Protein AF-A0A528ZYP0-F1 (afdb_monomer_lite)

pLDDT: mean 76.48, std 15.22, range [35.38, 92.31]

Foldseek 3Di:
DDDPPPPDPCPDDDDPVLVVLLVLLVVVLVVVVLADADPVLSVQLSSQLVVCVVVPPPDSVVSNVSSSVSRNVVVVVVVVVVVVVVVD

Sequence (88 aa):
MAVECTSAPHMGVFSAIELDLLRGVVREILRSGEAELDNGDAEMVARVVIAAYKDGVSGREELIEVGRIAARRCALDHFYDRAVGLFA

Structure (mmCIF, N/CA/C/O backbone):
data_AF-A0A528ZYP0-F1
#
_entry.id   AF-A0A528ZYP0-F1
#
loop_
_atom_site.group_PDB
_atom_site.id
_atom_site.type_symbol
_atom_site.label_atom_id
_atom_site.label_alt_id
_atom_site.label_comp_id
_atom_site.label_asym_id
_atom_site.label_entity_id
_atom_site.label_seq_id
_atom_site.pdbx_PDB_ins_code
_atom_site.Cartn_x
_atom_site.Cartn_y
_atom_site.Cartn_z
_atom_site.occupancy
_atom_site.B_iso_or_equiv
_atom_site.auth_seq_id
_atom_site.auth_comp_id
_atom_site.auth_asym_id
_atom_site.auth_atom_id
_atom_site.pdbx_PDB_model_num
ATOM 1 N N . MET A 1 1 ? -6.747 -27.928 -4.398 1.00 35.38 1 MET A N 1
ATOM 2 C CA . MET A 1 1 ? -7.309 -26.888 -3.513 1.00 35.38 1 MET A CA 1
ATOM 3 C C . MET A 1 1 ? -6.848 -25.553 -4.074 1.00 35.38 1 MET A C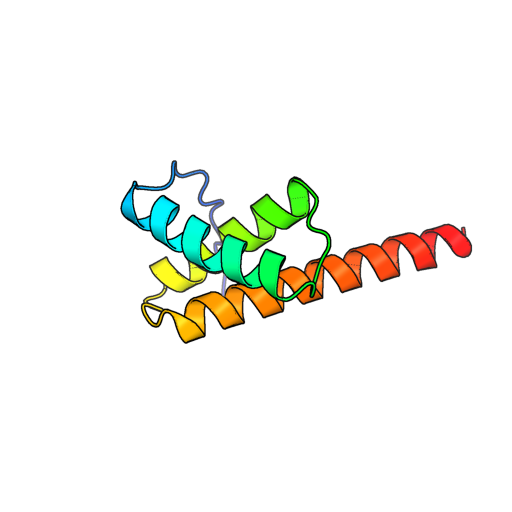 1
ATOM 5 O O . MET A 1 1 ? -5.698 -25.195 -3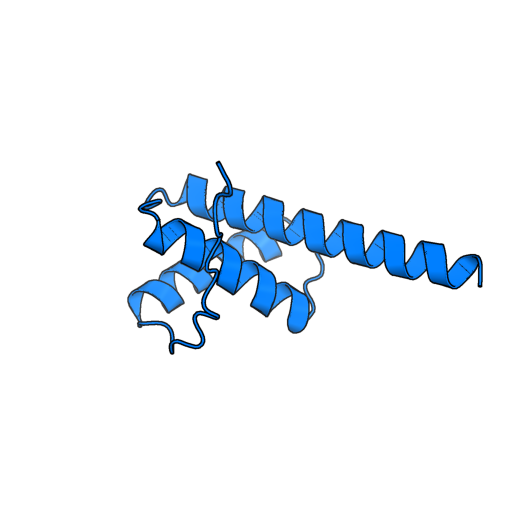.863 1.00 35.38 1 MET A O 1
ATOM 9 N N . ALA A 1 2 ? -7.663 -24.913 -4.913 1.00 40.47 2 ALA A N 1
ATOM 10 C CA . ALA A 1 2 ? -7.341 -23.610 -5.488 1.00 40.47 2 ALA A CA 1
ATOM 11 C C . ALA A 1 2 ? -7.783 -22.540 -4.486 1.00 40.47 2 ALA A C 1
ATOM 13 O O . ALA A 1 2 ? -8.965 -22.455 -4.165 1.00 40.47 2 ALA A O 1
ATOM 14 N N . VAL A 1 3 ? -6.828 -21.795 -3.931 1.00 45.44 3 VAL A N 1
ATOM 15 C CA . VAL A 1 3 ? -7.127 -20.602 -3.139 1.00 45.44 3 VAL A CA 1
ATOM 16 C C . VAL A 1 3 ? -7.428 -19.503 -4.147 1.00 45.44 3 VAL A C 1
ATOM 18 O O . VAL A 1 3 ? -6.523 -18.955 -4.773 1.00 45.44 3 VAL A O 1
ATOM 21 N N . GLU A 1 4 ? -8.711 -19.247 -4.370 1.00 36.09 4 GLU A N 1
ATOM 22 C CA . GLU A 1 4 ? -9.163 -18.088 -5.129 1.00 36.09 4 GLU A CA 1
ATOM 23 C C . GLU A 1 4 ? -8.900 -16.845 -4.275 1.00 36.09 4 GLU A C 1
ATOM 25 O O . GLU A 1 4 ? -9.690 -16.473 -3.411 1.00 36.09 4 GLU A O 1
ATOM 30 N N . CYS A 1 5 ? -7.740 -16.217 -4.479 1.00 39.19 5 CYS A N 1
ATOM 31 C CA . CYS A 1 5 ? -7.468 -14.882 -3.966 1.00 39.19 5 CYS A CA 1
ATOM 32 C C . CYS A 1 5 ? -8.364 -13.893 -4.717 1.00 39.19 5 CYS A C 1
ATOM 34 O O . CYS A 1 5 ? -7.977 -13.333 -5.741 1.00 39.19 5 CYS A O 1
ATOM 36 N N . THR A 1 6 ? -9.581 -13.686 -4.221 1.00 41.94 6 THR A N 1
ATOM 37 C CA . THR A 1 6 ? -10.452 -12.597 -4.662 1.00 41.94 6 THR A CA 1
ATOM 38 C C . THR A 1 6 ? -9.932 -11.288 -4.070 1.00 41.94 6 THR A C 1
ATOM 40 O O . THR A 1 6 ? -10.485 -10.753 -3.110 1.00 41.94 6 THR A O 1
ATOM 43 N N . SER A 1 7 ? -8.833 -10.767 -4.609 1.00 45.53 7 SER A N 1
ATOM 44 C CA . SER A 1 7 ? -8.388 -9.401 -4.344 1.00 45.53 7 SER A CA 1
ATOM 45 C C . SER A 1 7 ? -9.322 -8.440 -5.079 1.00 45.53 7 SER A C 1
ATOM 47 O O . SER A 1 7 ? -9.049 -7.976 -6.185 1.00 45.53 7 SER A O 1
ATOM 49 N N . ALA A 1 8 ? -10.479 -8.167 -4.473 1.00 45.47 8 ALA A N 1
ATOM 50 C CA . ALA A 1 8 ? -11.320 -7.059 -4.896 1.00 45.47 8 ALA A CA 1
ATOM 51 C C . ALA A 1 8 ? -10.493 -5.763 -4.803 1.00 45.47 8 ALA A C 1
ATOM 53 O O . ALA A 1 8 ? -9.837 -5.536 -3.782 1.00 45.47 8 ALA A O 1
ATOM 54 N N . PRO A 1 9 ? -10.497 -4.897 -5.833 1.00 46.59 9 PRO A N 1
ATOM 55 C CA . PRO A 1 9 ? -9.788 -3.635 -5.765 1.00 46.59 9 PRO A CA 1
ATOM 56 C C . PRO A 1 9 ? -10.507 -2.792 -4.718 1.00 46.59 9 PRO A C 1
ATOM 58 O O . PRO A 1 9 ? -11.628 -2.335 -4.937 1.00 46.59 9 PRO A O 1
ATOM 61 N N . HIS A 1 10 ? -9.893 -2.611 -3.552 1.00 49.75 10 HIS A N 1
ATOM 62 C CA . HIS A 1 10 ? -10.382 -1.689 -2.536 1.00 49.75 10 HIS A CA 1
ATOM 63 C C . HIS A 1 10 ? -10.216 -0.244 -3.040 1.00 49.75 10 HIS A C 1
ATOM 65 O O . HIS A 1 10 ? -9.414 0.516 -2.512 1.00 49.75 10 HIS A O 1
ATOM 71 N N . MET A 1 11 ? -10.980 0.159 -4.060 1.00 45.00 11 MET A N 1
ATOM 72 C CA . MET A 1 11 ? -11.220 1.562 -4.409 1.00 45.00 11 MET A CA 1
ATOM 73 C C . MET A 1 11 ? -12.215 2.163 -3.406 1.00 45.00 11 MET A C 1
ATOM 75 O O . MET A 1 11 ? -13.299 2.617 -3.759 1.00 45.00 11 MET A O 1
ATOM 79 N N . GLY A 1 12 ? -11.876 2.079 -2.121 1.00 55.19 12 GLY A N 1
ATOM 80 C CA . GLY A 1 12 ? -12.604 2.723 -1.038 1.00 55.19 12 GLY A CA 1
ATOM 81 C C . GLY A 1 12 ? -11.863 3.987 -0.635 1.00 55.19 12 GLY A C 1
ATOM 82 O O . GLY A 1 12 ? -10.657 3.940 -0.409 1.00 55.19 12 GLY A O 1
ATOM 83 N N . VAL A 1 13 ? -12.581 5.106 -0.544 1.00 64.12 13 VAL A N 1
ATOM 84 C CA . VAL A 1 13 ? -12.069 6.336 0.068 1.00 64.12 13 VAL A CA 1
ATOM 85 C C . VAL A 1 13 ? -11.566 5.992 1.471 1.00 64.12 13 VAL A C 1
ATOM 87 O O . VAL A 1 13 ? -12.312 5.424 2.267 1.00 64.12 13 VAL A O 1
ATOM 90 N N . PHE A 1 14 ? -10.300 6.295 1.752 1.00 65.50 14 PHE A N 1
ATOM 91 C CA . PHE A 1 14 ? -9.702 6.058 3.062 1.00 65.50 14 PHE A CA 1
ATOM 92 C C . PHE A 1 14 ? -10.438 6.866 4.138 1.00 65.50 14 PHE A C 1
ATOM 94 O O . PHE A 1 14 ? -10.722 8.052 3.961 1.00 65.50 14 PHE A O 1
ATOM 101 N N . SER A 1 15 ? -10.744 6.230 5.266 1.00 76.50 15 SER A N 1
ATOM 102 C CA . SER A 1 15 ? -11.221 6.910 6.468 1.00 76.50 15 SER A CA 1
ATOM 103 C C . SER A 1 15 ? -10.153 7.861 7.016 1.00 76.50 15 SER A C 1
ATOM 105 O O . SER A 1 15 ? -8.964 7.718 6.734 1.00 76.50 15 SER A O 1
ATOM 107 N N . ALA A 1 16 ? -10.556 8.825 7.848 1.00 77.62 16 ALA A N 1
ATOM 108 C CA . ALA A 1 16 ? -9.616 9.765 8.466 1.00 77.62 16 ALA A CA 1
ATOM 109 C C . ALA A 1 16 ? -8.502 9.054 9.263 1.00 77.62 16 ALA A C 1
ATOM 111 O O . ALA A 1 16 ? -7.352 9.480 9.229 1.00 77.62 16 ALA A O 1
ATOM 112 N N . ILE A 1 17 ? -8.831 7.935 9.918 1.00 78.00 17 ILE A N 1
ATOM 113 C CA . ILE A 1 17 ? -7.876 7.123 10.684 1.00 78.00 17 ILE A CA 1
ATOM 114 C C . ILE A 1 17 ? -6.880 6.432 9.744 1.00 78.00 17 ILE A C 1
ATOM 116 O O . ILE A 1 17 ? -5.677 6.461 9.994 1.00 78.00 17 ILE A O 1
ATOM 120 N N . GLU A 1 18 ? -7.361 5.852 8.641 1.00 78.31 18 GLU A N 1
ATOM 121 C CA . GLU A 1 18 ? -6.502 5.236 7.621 1.00 78.31 18 GLU A CA 1
ATOM 122 C C . GLU A 1 18 ? -5.588 6.277 6.956 1.00 78.31 18 GLU A C 1
ATOM 124 O O . GLU A 1 18 ? -4.415 5.997 6.719 1.00 78.31 18 GLU A O 1
ATOM 129 N N . LEU A 1 19 ? -6.083 7.495 6.711 1.00 79.56 19 LEU A N 1
ATOM 130 C CA . LEU A 1 19 ? -5.284 8.599 6.170 1.00 79.56 19 LEU A CA 1
ATOM 131 C C . LEU A 1 19 ? -4.185 9.054 7.132 1.00 79.56 19 LEU A C 1
ATOM 133 O O . LEU A 1 19 ? -3.051 9.256 6.698 1.00 79.56 19 LEU A O 1
ATOM 137 N N . ASP A 1 20 ? -4.483 9.199 8.423 1.00 82.75 20 ASP A N 1
ATOM 138 C CA . ASP A 1 20 ? -3.479 9.582 9.423 1.00 82.75 20 ASP A CA 1
ATOM 139 C C . ASP A 1 20 ? -2.409 8.497 9.600 1.00 82.75 20 ASP A C 1
ATOM 141 O O . ASP A 1 20 ? -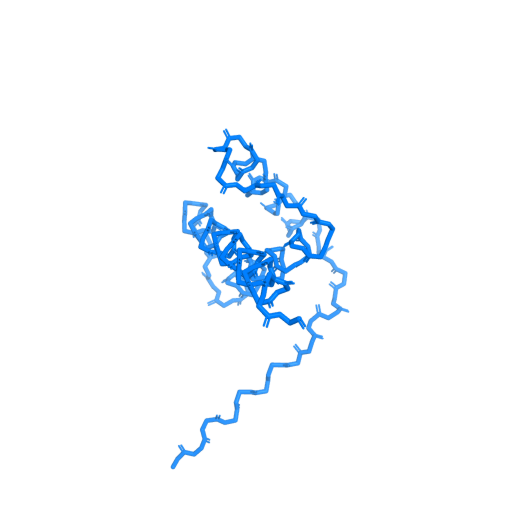1.214 8.797 9.690 1.00 82.75 20 ASP A O 1
ATOM 145 N N . LEU A 1 21 ? -2.821 7.229 9.573 1.00 82.38 21 LEU A N 1
ATOM 146 C CA . LEU A 1 21 ? -1.928 6.074 9.614 1.00 82.38 21 LEU A CA 1
ATOM 147 C C . LEU A 1 21 ? -1.012 6.034 8.386 1.00 82.38 21 LEU A C 1
ATOM 149 O O . LEU A 1 21 ? 0.211 5.972 8.536 1.00 82.38 21 LEU A O 1
ATOM 153 N N . LEU A 1 22 ? -1.580 6.166 7.184 1.00 81.81 22 LEU A N 1
ATOM 154 C CA . LEU A 1 22 ? -0.820 6.286 5.941 1.00 81.81 22 LEU A CA 1
ATOM 155 C C . LEU A 1 22 ? 0.170 7.444 5.997 1.00 81.81 22 LEU A C 1
ATOM 157 O O . LEU A 1 22 ? 1.334 7.281 5.639 1.00 81.81 22 LEU A O 1
ATOM 161 N N . ARG A 1 23 ? -0.264 8.610 6.479 1.00 82.25 23 ARG A N 1
ATOM 162 C CA . ARG A 1 23 ? 0.589 9.795 6.586 1.00 82.25 23 ARG A CA 1
ATOM 163 C C . ARG A 1 23 ? 1.780 9.545 7.506 1.00 82.25 23 ARG A C 1
ATOM 165 O O . ARG A 1 23 ? 2.880 10.005 7.205 1.00 82.25 23 ARG A O 1
ATOM 172 N N . GLY A 1 24 ? 1.579 8.810 8.599 1.00 82.94 24 GLY A N 1
ATOM 173 C CA . GLY A 1 24 ? 2.647 8.389 9.503 1.00 82.94 24 GLY A CA 1
ATOM 174 C C . GLY A 1 24 ? 3.646 7.441 8.839 1.00 82.94 24 GLY A C 1
ATOM 175 O O . GLY A 1 24 ? 4.851 7.662 8.944 1.00 82.94 24 GLY A O 1
ATOM 176 N N . VAL A 1 25 ? 3.154 6.428 8.124 1.00 81.31 25 VAL A N 1
ATOM 177 C CA . VAL A 1 25 ? 3.991 5.431 7.436 1.00 81.31 25 VAL A CA 1
ATOM 178 C C . VAL A 1 25 ? 4.782 6.062 6.289 1.00 81.31 25 VAL A C 1
ATOM 180 O O . VAL A 1 25 ? 6.004 5.942 6.247 1.00 81.31 25 VAL A O 1
ATOM 183 N N . VAL A 1 26 ? 4.118 6.811 5.407 1.00 79.50 26 VAL A N 1
ATOM 184 C CA . VAL A 1 26 ? 4.754 7.479 4.260 1.00 79.50 26 VAL A CA 1
ATOM 185 C C . VAL A 1 26 ? 5.833 8.457 4.721 1.00 79.50 26 VAL A C 1
ATOM 187 O O . VAL A 1 26 ? 6.911 8.508 4.134 1.00 79.50 26 VAL A O 1
ATOM 190 N N . ARG A 1 27 ? 5.597 9.206 5.806 1.00 82.12 27 ARG A N 1
ATOM 191 C CA . ARG A 1 27 ? 6.597 10.139 6.343 1.00 82.12 27 ARG A CA 1
ATOM 192 C C . ARG A 1 27 ? 7.864 9.429 6.817 1.00 82.12 27 ARG A C 1
ATOM 194 O O . ARG A 1 27 ? 8.950 9.959 6.608 1.00 82.12 27 ARG A O 1
ATOM 201 N N . GLU A 1 28 ? 7.737 8.258 7.436 1.00 83.44 28 GLU A N 1
ATOM 202 C CA . GLU A 1 28 ? 8.892 7.468 7.878 1.00 83.44 28 GLU A CA 1
ATOM 203 C C . GLU A 1 28 ? 9.658 6.855 6.703 1.00 83.44 28 GLU A C 1
ATOM 205 O O . GLU A 1 28 ? 10.887 6.855 6.727 1.00 83.44 28 GLU A O 1
ATOM 210 N N . ILE A 1 29 ? 8.957 6.409 5.657 1.00 78.19 29 ILE A N 1
ATOM 211 C CA . ILE A 1 29 ? 9.580 5.885 4.431 1.00 78.19 29 ILE A CA 1
ATOM 212 C C . ILE A 1 29 ? 10.351 6.990 3.698 1.00 78.19 29 ILE A C 1
ATOM 214 O O . ILE A 1 29 ? 11.511 6.815 3.339 1.00 78.19 29 ILE A O 1
ATOM 218 N N . LEU A 1 30 ? 9.751 8.170 3.523 1.00 75.06 30 LEU A N 1
ATOM 219 C CA . LEU A 1 30 ? 10.442 9.298 2.889 1.00 75.06 30 LEU A CA 1
ATOM 220 C C . LEU A 1 30 ? 11.638 9.774 3.725 1.00 75.06 30 LEU A C 1
ATOM 222 O O . LEU A 1 30 ? 12.657 10.190 3.180 1.00 75.06 30 LEU A O 1
ATOM 226 N N . ARG A 1 31 ? 11.538 9.696 5.058 1.00 80.00 31 ARG A N 1
ATOM 227 C CA . ARG A 1 31 ? 12.629 10.058 5.971 1.00 80.00 31 ARG A CA 1
ATOM 228 C C . ARG A 1 31 ? 13.769 9.037 5.969 1.00 80.00 31 ARG A C 1
ATOM 230 O O . ARG A 1 31 ? 14.899 9.432 6.242 1.00 80.00 31 ARG A O 1
ATOM 237 N N . SER A 1 32 ? 13.504 7.760 5.690 1.00 72.88 32 SER A N 1
ATOM 238 C CA . SER A 1 32 ? 14.559 6.742 5.608 1.00 72.88 32 SER A CA 1
ATOM 239 C C . SER A 1 32 ? 15.397 6.855 4.333 1.00 72.88 32 SER A C 1
ATOM 241 O O . SER A 1 32 ? 16.494 6.305 4.294 1.00 72.88 32 SER A O 1
ATOM 243 N N . GLY A 1 33 ? 14.922 7.592 3.318 1.00 67.19 33 GLY A N 1
ATOM 244 C CA . GLY A 1 33 ? 15.610 7.737 2.032 1.00 67.19 33 GLY A CA 1
ATOM 245 C C . GLY A 1 33 ? 15.683 6.428 1.239 1.00 67.19 33 GLY A C 1
ATOM 246 O O . GLY A 1 33 ? 16.485 6.315 0.319 1.00 67.19 33 GLY A O 1
ATOM 247 N N . GLU A 1 34 ? 14.878 5.429 1.613 1.00 63.78 34 GLU A N 1
ATOM 248 C CA . GLU A 1 34 ? 14.932 4.079 1.041 1.00 63.78 34 GLU A CA 1
ATOM 249 C C . GLU A 1 34 ? 14.300 3.986 -0.357 1.00 63.78 34 GLU A C 1
ATOM 251 O O . GLU A 1 34 ? 14.572 3.020 -1.067 1.00 63.78 34 GLU A O 1
ATOM 256 N N . ALA A 1 35 ? 13.479 4.962 -0.766 1.00 64.88 35 ALA A N 1
ATOM 257 C CA . ALA A 1 35 ? 12.883 5.011 -2.100 1.00 64.88 35 ALA A CA 1
ATOM 258 C C . ALA A 1 35 ? 12.509 6.444 -2.521 1.00 64.88 35 ALA A C 1
ATOM 260 O O . ALA A 1 35 ? 11.929 7.198 -1.735 1.00 64.88 35 ALA A O 1
ATOM 261 N N . GLU A 1 36 ? 12.783 6.793 -3.781 1.00 70.50 36 GLU A N 1
ATOM 262 C CA . GLU A 1 36 ? 12.062 7.860 -4.481 1.00 70.50 36 GLU A CA 1
ATOM 263 C C . GLU A 1 36 ? 10.741 7.258 -4.963 1.00 70.50 36 GLU A C 1
ATOM 265 O O . GLU A 1 36 ? 10.739 6.425 -5.862 1.00 70.50 36 GLU A O 1
ATOM 270 N N . LEU A 1 37 ? 9.636 7.610 -4.306 1.00 73.75 37 LEU A N 1
ATOM 271 C CA . LEU A 1 37 ? 8.310 7.111 -4.669 1.00 73.75 37 LEU A CA 1
ATOM 272 C C . LEU A 1 37 ? 7.672 8.072 -5.670 1.00 73.75 37 LEU A C 1
ATOM 274 O O . LEU A 1 37 ? 7.444 9.240 -5.335 1.00 73.75 37 LEU A O 1
ATOM 278 N N . ASP A 1 38 ? 7.353 7.587 -6.868 1.00 82.75 38 ASP A N 1
ATOM 279 C CA . ASP A 1 38 ? 6.452 8.309 -7.762 1.00 82.75 38 ASP A CA 1
ATOM 280 C C . ASP A 1 38 ? 4.982 8.170 -7.309 1.00 82.75 38 ASP A C 1
ATOM 282 O O . 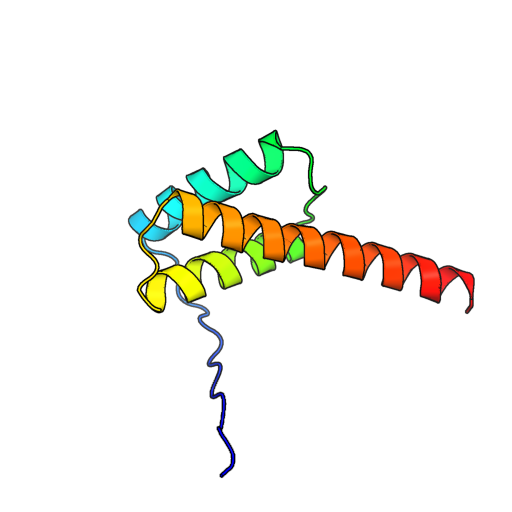ASP A 1 38 ? 4.668 7.552 -6.288 1.00 82.75 38 ASP A O 1
ATOM 286 N N . ASN A 1 39 ? 4.049 8.795 -8.033 1.00 79.88 39 ASN A N 1
ATOM 287 C CA . ASN A 1 39 ? 2.630 8.743 -7.663 1.00 79.88 39 ASN A CA 1
ATOM 288 C C . ASN A 1 39 ? 2.051 7.316 -7.704 1.00 79.88 39 ASN A C 1
ATOM 290 O O . ASN A 1 39 ? 1.183 6.996 -6.891 1.00 79.88 39 ASN A O 1
ATO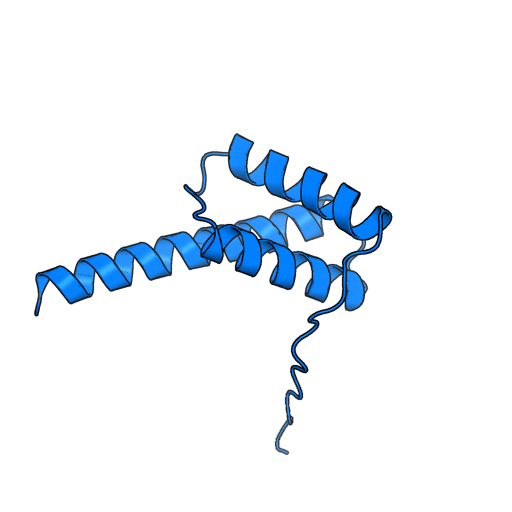M 294 N N . GLY A 1 40 ? 2.511 6.477 -8.635 1.00 82.19 40 GLY A N 1
ATOM 295 C CA . GLY A 1 40 ? 2.090 5.082 -8.749 1.00 82.19 40 GLY A CA 1
ATOM 296 C C . GLY A 1 40 ? 2.655 4.231 -7.615 1.00 82.19 40 GLY A C 1
ATOM 297 O O . GLY A 1 40 ? 1.918 3.455 -7.003 1.00 82.19 40 GLY A O 1
ATOM 298 N N . ASP A 1 41 ? 3.920 4.442 -7.258 1.00 84.56 41 ASP A N 1
ATOM 299 C CA . ASP A 1 41 ? 4.557 3.775 -6.120 1.00 84.56 41 ASP A CA 1
ATOM 300 C C . ASP A 1 41 ? 3.891 4.168 -4.802 1.00 84.56 41 ASP A C 1
ATOM 302 O O . ASP A 1 41 ? 3.581 3.316 -3.968 1.00 84.56 41 ASP A O 1
ATOM 306 N N . ALA A 1 42 ? 3.618 5.462 -4.615 1.00 82.88 42 ALA A N 1
ATOM 307 C CA . ALA A 1 42 ? 2.934 5.971 -3.433 1.00 82.88 42 ALA A CA 1
ATOM 308 C C . ALA A 1 42 ? 1.531 5.362 -3.292 1.00 82.88 42 ALA A C 1
ATOM 310 O O . ALA A 1 42 ? 1.129 4.978 -2.191 1.00 82.88 42 ALA A O 1
ATOM 311 N N . GLU A 1 43 ? 0.800 5.224 -4.400 1.00 84.44 43 GLU A N 1
ATOM 312 C CA . GLU A 1 43 ? -0.496 4.550 -4.418 1.00 84.44 43 GLU A CA 1
ATOM 313 C C . GLU A 1 43 ? -0.366 3.056 -4.082 1.00 84.44 43 GLU A C 1
ATOM 315 O O . GLU A 1 43 ? -1.146 2.536 -3.277 1.00 84.44 43 GLU A O 1
ATOM 320 N N . MET A 1 44 ? 0.627 2.360 -4.643 1.00 85.56 44 MET A N 1
ATOM 321 C CA . MET A 1 44 ? 0.873 0.945 -4.355 1.00 85.56 44 MET A CA 1
ATOM 322 C C . MET A 1 44 ? 1.214 0.726 -2.878 1.00 85.56 44 MET A C 1
ATOM 324 O O . MET A 1 44 ? 0.592 -0.113 -2.222 1.00 85.56 44 MET A O 1
ATOM 328 N N . VAL A 1 45 ? 2.150 1.505 -2.332 1.00 87.69 45 VAL A N 1
ATOM 329 C CA . VAL A 1 45 ? 2.537 1.462 -0.916 1.00 87.69 45 VAL A CA 1
ATOM 330 C C . VAL A 1 45 ? 1.320 1.719 -0.031 1.00 87.69 45 VAL A C 1
ATOM 332 O O . VAL A 1 45 ? 1.077 0.958 0.906 1.00 87.69 45 VAL A O 1
ATOM 335 N N . ALA A 1 46 ? 0.506 2.731 -0.348 1.00 85.75 46 ALA A N 1
ATOM 336 C CA . ALA A 1 46 ? -0.695 3.035 0.421 1.00 85.75 46 ALA A CA 1
ATOM 337 C C . ALA A 1 46 ? -1.702 1.874 0.423 1.00 85.75 46 ALA A C 1
ATOM 339 O O . ALA A 1 46 ? -2.244 1.517 1.471 1.00 85.75 46 ALA A O 1
ATOM 340 N N . ARG A 1 47 ? -1.918 1.236 -0.733 1.00 85.06 47 ARG A N 1
ATOM 341 C CA . ARG A 1 47 ? -2.798 0.065 -0.854 1.00 85.06 47 ARG A CA 1
ATOM 342 C C . ARG A 1 47 ? -2.296 -1.113 -0.021 1.00 85.06 47 ARG A C 1
ATOM 344 O O . ARG A 1 47 ? -3.098 -1.736 0.668 1.00 85.06 47 ARG A O 1
ATOM 351 N N . VAL A 1 48 ? -0.993 -1.399 -0.053 1.00 90.31 48 VAL A N 1
ATOM 352 C CA . VAL A 1 48 ? -0.390 -2.514 0.697 1.00 90.31 48 VAL A CA 1
ATOM 353 C C . VAL A 1 48 ? -0.488 -2.288 2.207 1.00 90.31 48 VAL A C 1
ATOM 355 O O . VAL A 1 48 ? -0.907 -3.184 2.935 1.00 90.31 48 VAL A O 1
ATOM 358 N N . VAL A 1 49 ? -0.170 -1.081 2.678 1.00 89.06 49 VAL A N 1
ATOM 359 C CA . VAL A 1 49 ? -0.261 -0.723 4.104 1.00 89.06 49 VAL A CA 1
ATOM 360 C C . VAL A 1 49 ? -1.701 -0.828 4.608 1.00 89.06 49 VAL A C 1
ATOM 362 O O . VAL A 1 49 ? -1.939 -1.325 5.707 1.00 89.06 49 VAL A O 1
ATOM 365 N N . ILE A 1 50 ? -2.679 -0.410 3.804 1.00 87.31 50 ILE A N 1
ATOM 366 C CA . ILE A 1 50 ? -4.092 -0.473 4.197 1.00 87.31 50 ILE A CA 1
ATOM 367 C C . ILE A 1 50 ? -4.658 -1.879 4.136 1.00 87.31 50 ILE A C 1
ATOM 369 O O . ILE A 1 50 ? -5.462 -2.228 4.996 1.00 87.31 50 ILE A O 1
ATOM 373 N N . ALA A 1 51 ? -4.244 -2.690 3.165 1.00 88.50 51 ALA A N 1
ATOM 374 C CA . ALA A 1 51 ? -4.586 -4.105 3.158 1.00 88.50 51 ALA A CA 1
ATOM 375 C C . ALA A 1 51 ? -4.101 -4.772 4.454 1.00 88.50 51 ALA A C 1
ATOM 377 O O . ALA A 1 51 ? -4.912 -5.348 5.170 1.00 88.50 51 ALA A O 1
ATOM 378 N N . ALA A 1 52 ? -2.836 -4.559 4.838 1.00 89.12 52 ALA A N 1
ATOM 379 C CA . ALA A 1 52 ? -2.297 -5.085 6.092 1.00 89.12 52 ALA A CA 1
ATOM 380 C C . ALA A 1 52 ? -3.080 -4.599 7.325 1.00 89.12 52 ALA A C 1
ATOM 382 O O . ALA A 1 52 ? -3.411 -5.395 8.202 1.00 89.12 52 ALA A O 1
ATOM 383 N N . TYR A 1 53 ? -3.434 -3.311 7.380 1.00 86.88 53 TYR A N 1
ATOM 384 C CA . TYR A 1 53 ? -4.264 -2.775 8.461 1.00 86.88 53 TYR A CA 1
ATOM 385 C C . TYR A 1 53 ? -5.641 -3.451 8.540 1.00 86.88 53 TYR A C 1
ATOM 387 O O . TYR A 1 53 ? -6.088 -3.830 9.624 1.00 86.88 53 TYR A O 1
ATOM 395 N N . LYS A 1 54 ? -6.302 -3.650 7.395 1.00 86.50 54 LYS A N 1
ATOM 396 C CA . LYS A 1 54 ? -7.606 -4.327 7.308 1.00 86.50 54 LYS A CA 1
ATOM 397 C C . LYS A 1 54 ? -7.530 -5.813 7.645 1.00 86.50 54 LYS A C 1
ATOM 399 O O . LYS A 1 54 ? -8.488 -6.344 8.200 1.00 86.50 54 LYS A O 1
ATOM 404 N N . ASP A 1 55 ? -6.386 -6.439 7.394 1.00 90.62 55 ASP A N 1
ATOM 405 C CA . ASP A 1 55 ? -6.090 -7.820 7.780 1.00 90.62 55 ASP A CA 1
ATOM 406 C C . ASP A 1 55 ? -5.765 -7.963 9.282 1.00 90.62 55 ASP A C 1
ATOM 408 O O . ASP A 1 55 ? -5.516 -9.066 9.769 1.00 90.62 55 ASP A O 1
ATOM 412 N N . GLY A 1 56 ? -5.810 -6.862 10.043 1.00 86.50 56 GLY A N 1
ATOM 413 C CA . GLY A 1 56 ? -5.672 -6.847 11.499 1.00 86.50 56 GLY A CA 1
ATOM 414 C C . GLY A 1 56 ? -4.297 -6.416 12.006 1.00 86.50 56 GLY A C 1
ATOM 415 O O . GLY A 1 56 ? -4.076 -6.418 13.217 1.00 86.50 56 GLY A O 1
ATOM 416 N N . VAL A 1 57 ? -3.377 -6.010 11.124 1.00 89.50 57 VAL A N 1
ATOM 417 C CA . VAL A 1 57 ? -2.077 -5.459 11.529 1.00 89.50 57 VAL A CA 1
ATOM 418 C C . VAL A 1 57 ? -2.282 -4.049 12.080 1.00 89.50 57 VAL A C 1
ATOM 420 O O . VAL A 1 57 ? -2.465 -3.086 11.341 1.00 89.50 57 VAL A O 1
ATOM 423 N N . SER A 1 58 ? -2.244 -3.901 13.400 1.00 81.88 58 SER A N 1
ATOM 424 C CA . SER A 1 58 ? -2.395 -2.599 14.067 1.00 81.88 58 SER A CA 1
ATOM 425 C C . SER A 1 58 ? -1.084 -2.032 14.618 1.00 81.88 58 SER A C 1
ATOM 427 O O . SER A 1 58 ? -1.058 -0.893 15.087 1.00 81.88 58 SER A O 1
ATOM 429 N N . GLY A 1 59 ? 0.003 -2.811 14.606 1.00 87.75 59 GLY A N 1
ATOM 430 C CA . GLY A 1 59 ? 1.306 -2.384 15.102 1.00 87.75 59 GLY A CA 1
ATOM 431 C C . GLY A 1 59 ? 1.900 -1.284 14.226 1.00 87.75 59 GLY A C 1
ATOM 432 O O . GLY A 1 59 ? 2.118 -1.481 13.035 1.00 87.75 59 GLY A O 1
ATOM 433 N N . ARG A 1 60 ? 2.212 -0.119 14.808 1.00 85.25 60 ARG A N 1
ATOM 434 C CA . ARG A 1 60 ? 2.826 0.995 14.061 1.00 85.25 60 ARG A CA 1
ATOM 435 C C . ARG A 1 60 ? 4.125 0.573 13.369 1.00 85.25 60 ARG A C 1
ATOM 437 O O . ARG A 1 60 ? 4.335 0.927 12.217 1.00 85.25 60 ARG A O 1
ATOM 444 N N . GLU A 1 61 ? 4.990 -0.155 14.071 1.00 88.25 61 GLU A N 1
ATOM 445 C CA . GLU A 1 61 ? 6.261 -0.634 13.512 1.00 88.25 61 GLU A CA 1
ATOM 446 C C . GLU A 1 61 ? 6.046 -1.688 12.423 1.00 88.25 61 GLU A C 1
ATOM 448 O O . GLU A 1 61 ? 6.706 -1.628 11.390 1.00 88.25 61 GLU A O 1
ATOM 453 N N . GLU A 1 62 ? 5.072 -2.583 12.599 1.00 89.44 62 GLU A N 1
ATOM 454 C CA . GLU A 1 62 ? 4.707 -3.589 11.594 1.00 89.44 62 GLU A CA 1
ATOM 455 C C . GLU A 1 62 ? 4.188 -2.931 10.312 1.00 89.44 62 GLU A C 1
ATOM 457 O O . GLU A 1 62 ? 4.617 -3.280 9.218 1.00 89.44 62 GLU A O 1
ATOM 462 N N . LEU A 1 63 ? 3.327 -1.918 10.433 1.00 89.25 63 LEU A N 1
ATOM 463 C CA . LEU A 1 63 ? 2.801 -1.165 9.292 1.00 89.25 63 LEU A CA 1
ATOM 464 C C . LEU A 1 63 ? 3.879 -0.340 8.582 1.00 89.25 63 LEU A C 1
ATOM 466 O O . LEU A 1 63 ? 3.859 -0.228 7.355 1.00 89.25 63 LEU A O 1
ATOM 470 N N . ILE A 1 64 ? 4.835 0.216 9.332 1.00 88.88 64 ILE A N 1
ATOM 471 C CA . ILE A 1 64 ? 6.010 0.876 8.750 1.00 88.88 64 ILE A CA 1
ATOM 472 C C . ILE A 1 64 ? 6.847 -0.140 7.973 1.00 88.88 64 ILE A C 1
ATOM 474 O O . ILE A 1 64 ? 7.250 0.149 6.849 1.00 88.88 64 ILE A O 1
ATOM 478 N N . GLU A 1 65 ? 7.087 -1.326 8.530 1.00 89.88 65 GLU A N 1
ATOM 479 C CA . GLU A 1 65 ? 7.891 -2.350 7.865 1.00 89.88 65 GLU A CA 1
ATOM 480 C C . GLU A 1 65 ? 7.196 -2.904 6.615 1.00 89.88 65 GLU A C 1
ATOM 482 O O . GLU A 1 65 ? 7.830 -3.036 5.569 1.00 89.88 65 GLU A O 1
ATOM 487 N N . VAL A 1 66 ? 5.878 -3.115 6.664 1.00 92.31 66 VAL A N 1
ATOM 488 C CA . VAL A 1 66 ? 5.058 -3.440 5.484 1.00 92.31 66 VAL A CA 1
ATOM 489 C C . VAL A 1 66 ? 5.223 -2.369 4.403 1.00 92.31 66 VAL A C 1
ATOM 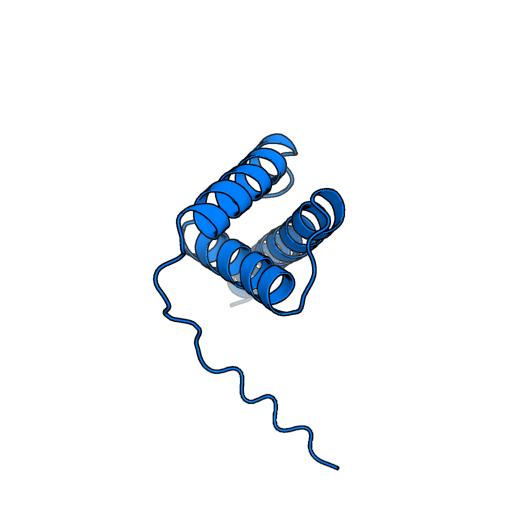491 O O . VAL A 1 66 ? 5.477 -2.690 3.239 1.00 92.31 66 VAL A O 1
ATOM 494 N N . GLY A 1 67 ? 5.141 -1.093 4.786 1.00 89.25 67 GLY A N 1
ATOM 495 C CA . GLY A 1 67 ? 5.350 0.027 3.875 1.00 89.25 67 GLY A CA 1
ATOM 496 C C . GLY A 1 67 ? 6.762 0.066 3.280 1.00 89.25 67 GLY A C 1
ATOM 497 O O . GLY A 1 67 ? 6.914 0.286 2.080 1.00 89.25 67 GLY A O 1
ATOM 498 N N . ARG A 1 68 ? 7.800 -0.220 4.075 1.00 88.88 68 ARG A N 1
ATOM 499 C CA . ARG A 1 68 ? 9.192 -0.312 3.598 1.00 88.88 68 ARG A CA 1
ATOM 500 C C . ARG A 1 68 ? 9.403 -1.452 2.617 1.00 88.88 68 ARG A C 1
ATOM 502 O O . ARG A 1 68 ? 10.091 -1.271 1.616 1.00 88.88 68 ARG A O 1
ATOM 509 N N . ILE A 1 69 ? 8.835 -2.625 2.886 1.00 90.38 69 ILE A N 1
ATOM 510 C CA . ILE A 1 69 ? 8.915 -3.774 1.977 1.00 90.38 69 ILE A CA 1
ATOM 511 C C . ILE A 1 69 ? 8.261 -3.421 0.637 1.00 90.38 69 ILE A C 1
ATOM 513 O O . ILE A 1 69 ? 8.850 -3.684 -0.412 1.00 90.38 69 ILE A O 1
ATOM 517 N N . ALA A 1 70 ? 7.095 -2.769 0.662 1.00 89.94 70 ALA A N 1
ATOM 518 C CA . ALA A 1 70 ? 6.424 -2.300 -0.548 1.00 89.94 70 ALA A CA 1
ATOM 519 C C . ALA A 1 70 ? 7.264 -1.259 -1.311 1.00 89.94 70 ALA A C 1
ATOM 521 O O . ALA A 1 70 ? 7.453 -1.395 -2.518 1.00 89.94 70 ALA A O 1
ATOM 522 N N . ALA A 1 71 ? 7.839 -0.276 -0.615 1.00 87.94 71 ALA A N 1
ATOM 523 C CA . ALA A 1 71 ? 8.695 0.746 -1.220 1.00 87.94 71 ALA A CA 1
ATOM 524 C C . ALA A 1 71 ? 9.962 0.147 -1.858 1.00 87.94 71 ALA A C 1
ATOM 526 O O . ALA A 1 71 ? 10.313 0.483 -2.988 1.00 87.94 71 ALA A O 1
ATOM 527 N N . ARG A 1 72 ? 10.618 -0.803 -1.177 1.00 87.94 72 ARG A N 1
ATOM 528 C CA . ARG A 1 72 ? 11.776 -1.535 -1.717 1.00 87.94 72 ARG A CA 1
ATOM 529 C C . ARG A 1 72 ? 11.424 -2.330 -2.969 1.00 87.94 72 ARG A C 1
ATOM 531 O O . ARG A 1 72 ? 12.233 -2.401 -3.890 1.00 87.94 72 ARG A O 1
ATOM 538 N N . ARG A 1 73 ? 10.228 -2.920 -3.014 1.00 87.69 73 ARG A N 1
ATOM 539 C CA . ARG A 1 73 ? 9.742 -3.628 -4.199 1.00 87.69 73 ARG A CA 1
ATOM 540 C C . ARG A 1 73 ? 9.553 -2.681 -5.383 1.00 87.69 73 ARG A C 1
ATOM 542 O O . ARG A 1 73 ? 10.040 -3.003 -6.455 1.00 87.69 73 ARG A O 1
ATOM 549 N N . CYS A 1 74 ? 8.960 -1.506 -5.165 1.00 86.12 74 CYS A N 1
ATOM 550 C CA . CYS A 1 74 ? 8.835 -0.483 -6.208 1.00 86.12 74 CYS A CA 1
ATOM 551 C C . CYS A 1 74 ? 10.216 -0.088 -6.758 1.00 86.12 74 CYS A C 1
ATOM 553 O O . CYS A 1 74 ? 10.441 -0.113 -7.962 1.00 86.12 74 CYS A O 1
ATOM 555 N N . ALA A 1 75 ? 11.189 0.170 -5.877 1.00 85.00 75 ALA A N 1
ATOM 556 C CA . ALA A 1 75 ? 12.555 0.496 -6.292 1.00 85.00 75 ALA A CA 1
ATOM 557 C C . ALA A 1 75 ? 13.228 -0.625 -7.114 1.00 85.00 75 ALA A C 1
ATOM 559 O O . ALA A 1 75 ? 13.978 -0.341 -8.050 1.00 85.00 75 ALA A O 1
ATOM 560 N N . LEU A 1 76 ? 12.965 -1.896 -6.782 1.00 85.50 76 LEU A N 1
ATOM 561 C CA . LEU A 1 76 ? 13.437 -3.042 -7.566 1.00 85.50 76 LEU A CA 1
ATOM 562 C C . LEU A 1 76 ? 12.752 -3.120 -8.933 1.00 85.50 76 LEU A C 1
ATOM 564 O O . LEU A 1 76 ? 13.438 -3.355 -9.924 1.00 85.50 76 LEU A O 1
ATOM 568 N N . ASP A 1 77 ? 11.440 -2.901 -8.996 1.00 85.50 77 ASP A N 1
ATOM 569 C CA . ASP A 1 77 ? 10.681 -2.903 -10.250 1.00 85.50 77 ASP A CA 1
ATOM 570 C C . ASP A 1 77 ? 11.208 -1.804 -11.196 1.00 85.50 77 ASP A C 1
ATOM 572 O O . ASP A 1 77 ? 11.567 -2.101 -12.335 1.00 85.50 77 ASP A O 1
ATOM 576 N N . HIS A 1 78 ? 11.439 -0.583 -10.693 1.00 84.50 78 HIS A N 1
ATOM 577 C CA . HIS A 1 78 ? 12.089 0.501 -11.452 1.00 84.50 78 HIS A CA 1
ATOM 578 C C . HIS A 1 78 ? 13.492 0.136 -11.950 1.00 84.50 78 HIS A C 1
ATOM 580 O O . HIS A 1 78 ? 13.887 0.503 -13.062 1.00 84.50 78 HIS A O 1
ATOM 586 N N . PHE A 1 79 ? 14.279 -0.572 -11.133 1.00 85.00 79 PHE A N 1
ATOM 587 C CA . PHE A 1 79 ? 15.593 -1.057 -11.549 1.00 85.00 79 PHE A CA 1
ATOM 588 C C . PHE A 1 79 ? 15.476 -2.056 -12.705 1.00 85.00 79 PHE A C 1
ATOM 590 O O . PHE A 1 79 ? 16.230 -1.947 -13.675 1.00 85.00 79 PHE A O 1
ATOM 597 N N . TYR A 1 80 ? 14.535 -3.000 -12.628 1.00 83.69 80 TYR A N 1
ATOM 598 C CA . TYR A 1 80 ? 14.304 -3.975 -13.691 1.00 83.69 80 TYR A CA 1
ATOM 599 C C . TYR A 1 80 ? 13.790 -3.325 -14.971 1.00 83.69 80 TYR A C 1
ATOM 601 O O . TYR A 1 80 ? 14.334 -3.621 -16.032 1.00 83.69 80 TYR A O 1
ATOM 609 N N . ASP A 1 81 ? 12.833 -2.403 -14.892 1.00 83.75 81 ASP A N 1
ATOM 610 C CA . ASP A 1 81 ? 12.321 -1.682 -16.061 1.00 83.75 81 ASP A CA 1
ATOM 611 C C . ASP A 1 81 ? 13.437 -0.910 -16.770 1.00 83.75 81 ASP A C 1
ATOM 613 O O . ASP A 1 81 ? 13.583 -0.974 -17.995 1.00 83.75 81 ASP A O 1
ATOM 617 N N . ARG A 1 82 ? 14.307 -0.248 -15.997 1.00 81.25 82 ARG A N 1
ATOM 618 C CA . ARG A 1 82 ? 15.487 0.431 -16.541 1.00 81.25 82 ARG A CA 1
ATOM 619 C C . ARG A 1 82 ? 16.486 -0.554 -17.146 1.00 81.25 82 ARG A C 1
ATOM 621 O O . ARG A 1 82 ? 17.031 -0.272 -18.208 1.00 81.25 82 ARG A O 1
ATOM 628 N N . ALA A 1 83 ? 16.746 -1.686 -16.493 1.00 81.94 83 ALA A N 1
ATOM 629 C CA . ALA A 1 83 ? 17.666 -2.701 -16.997 1.00 81.94 83 ALA A CA 1
ATOM 630 C C . ALA A 1 83 ? 17.154 -3.332 -18.299 1.00 81.94 83 ALA A C 1
ATOM 632 O O . ALA A 1 83 ? 17.908 -3.416 -19.260 1.00 81.94 83 ALA A O 1
ATOM 633 N N . VAL A 1 84 ? 15.879 -3.715 -18.371 1.00 75.81 84 VAL A N 1
ATOM 634 C CA . VAL A 1 84 ? 15.260 -4.274 -19.583 1.00 75.81 84 VAL A CA 1
ATOM 635 C C . VAL A 1 84 ? 15.277 -3.255 -20.722 1.00 75.81 84 VAL A C 1
ATOM 637 O O . VAL A 1 84 ? 15.628 -3.613 -21.844 1.00 75.81 84 VAL A O 1
ATOM 640 N N . GLY A 1 85 ? 15.003 -1.979 -20.436 1.00 68.50 85 GLY A N 1
ATOM 641 C CA . GLY A 1 85 ? 15.103 -0.898 -21.420 1.00 68.50 85 GLY A CA 1
ATOM 642 C C . GLY A 1 85 ? 16.518 -0.648 -21.959 1.00 68.50 85 GLY A C 1
ATOM 643 O O . GLY A 1 85 ? 16.657 -0.053 -23.021 1.00 68.50 85 GLY A O 1
ATOM 644 N N . LEU A 1 86 ? 17.569 -1.111 -21.271 1.00 61.94 86 LEU A N 1
ATOM 645 C CA . LEU A 1 86 ? 18.955 -1.050 -21.754 1.00 61.94 86 LEU A CA 1
ATOM 646 C C . LEU A 1 86 ? 19.333 -2.221 -22.680 1.00 61.94 86 LEU A C 1
ATOM 648 O O . LEU A 1 86 ? 20.379 -2.158 -23.323 1.00 61.94 86 LEU A O 1
ATOM 652 N N . PHE A 1 87 ? 18.517 -3.279 -22.745 1.00 56.47 87 PHE A N 1
ATOM 653 C CA . PHE A 1 87 ? 18.763 -4.471 -23.570 1.00 56.47 87 PHE A CA 1
ATOM 654 C C . PHE A 1 87 ? 17.772 -4.636 -24.741 1.00 56.47 87 PHE A C 1
ATOM 656 O O . PHE A 1 87 ? 17.840 -5.653 -25.435 1.00 56.47 87 PHE A O 1
ATOM 663 N N . ALA A 1 88 ? 16.869 -3.672 -24.955 1.00 54.75 88 ALA A N 1
ATOM 664 C CA . ALA A 1 88 ? 15.906 -3.620 -26.063 1.00 54.75 88 ALA A CA 1
ATOM 665 C C . ALA A 1 88 ? 16.370 -2.657 -27.167 1.00 54.75 88 ALA A C 1
ATOM 667 O O . ALA A 1 88 ? 16.128 -2.977 -28.353 1.00 54.75 88 ALA A O 1
#

Radius of gyration: 14.65 Å; chains: 1; bounding box: 32×37×41 Å

Secondary structure (DSSP, 8-state):
-----------PPPPHHHHHHHHHHHHHHHHHT-----HHHHHHHHHHHHHHHHTT---HHHHHHHHHHHHHHHHHHHHHHHHHHT--